Protein AF-A0A2D4JI70-F1 (afdb_monomer)

Radius of gyration: 26.12 Å; Cα contacts (8 Å, |Δi|>4): 180; chains: 1; bounding box: 71×41×79 Å

Secondary structure (DSSP, 8-state):
-HHHHHHHHHHHHHHHHHHHHHHHHHHHHHHHHHHHHHHHHHHHHHH--SSS-------SHHHHHHHHHTTSS--EEPPPEESSTTS-EEEEEEETT--GGGTTTS-EEEEEEEPPTTGGGS-SS----EEEEE--TTSS--EEEEE---TT---

Organism: NCBI:txid129467

Structure (mmCIF, N/CA/C/O backbone):
data_AF-A0A2D4JI70-F1
#
_entry.id   AF-A0A2D4JI70-F1
#
loop_
_atom_site.group_PDB
_atom_site.id
_atom_site.type_symbol
_atom_site.label_atom_id
_atom_site.label_alt_id
_atom_site.label_comp_id
_atom_site.label_asym_id
_atom_site.label_entity_id
_atom_site.label_seq_id
_atom_site.pdbx_PDB_ins_code
_atom_site.Cartn_x
_atom_site.Cartn_y
_atom_site.Cartn_z
_atom_site.occupancy
_atom_site.B_iso_or_equiv
_atom_site.auth_seq_id
_atom_site.auth_comp_id
_atom_site.auth_asym_id
_atom_site.auth_atom_id
_atom_site.pdbx_PDB_model_num
ATOM 1 N N . GLU A 1 1 ? -44.510 -5.063 54.257 1.00 67.50 1 GLU A N 1
ATOM 2 C CA . GLU A 1 1 ? -44.611 -4.076 53.154 1.00 67.50 1 GLU A CA 1
ATOM 3 C C . GLU A 1 1 ? -43.304 -3.347 52.831 1.00 67.50 1 GLU A C 1
ATOM 5 O O . GLU A 1 1 ? -42.910 -3.360 51.671 1.00 67.50 1 GLU A O 1
ATOM 10 N N . ALA A 1 2 ? -42.596 -2.756 53.803 1.00 79.00 2 ALA A N 1
ATOM 11 C CA . ALA A 1 2 ? -41.359 -1.999 53.537 1.00 79.00 2 ALA A CA 1
ATOM 12 C C . ALA A 1 2 ? -40.247 -2.816 52.841 1.00 79.00 2 ALA A C 1
ATOM 14 O O . ALA A 1 2 ? -39.655 -2.345 51.873 1.00 79.00 2 ALA A O 1
ATOM 15 N N . ALA A 1 3 ? -40.017 -4.062 53.273 1.00 82.12 3 ALA A N 1
ATOM 16 C CA . ALA A 1 3 ? -39.008 -4.947 52.681 1.00 82.12 3 ALA A CA 1
ATOM 17 C C . ALA A 1 3 ? -39.312 -5.304 51.215 1.00 82.12 3 ALA A C 1
ATOM 19 O O . ALA A 1 3 ? -38.424 -5.285 50.370 1.00 82.12 3 ALA A O 1
ATOM 20 N N . SER A 1 4 ? -40.582 -5.561 50.889 1.00 85.88 4 SER A N 1
ATOM 21 C CA . SER A 1 4 ? -41.023 -5.861 49.520 1.00 85.88 4 SER A CA 1
ATOM 22 C C . SER A 1 4 ? -40.864 -4.654 48.593 1.00 85.88 4 SER A C 1
ATOM 24 O O . SER A 1 4 ? -40.488 -4.803 47.433 1.00 85.88 4 SER A O 1
ATOM 26 N N . ARG A 1 5 ? -41.107 -3.443 49.115 1.00 87.31 5 ARG A N 1
ATOM 27 C CA . ARG A 1 5 ? -40.907 -2.190 48.375 1.00 87.31 5 ARG A CA 1
ATOM 28 C C . ARG A 1 5 ? -39.425 -1.925 48.102 1.00 87.31 5 ARG A C 1
ATOM 30 O O . ARG A 1 5 ? -39.082 -1.545 46.988 1.00 87.31 5 ARG A O 1
ATOM 37 N N . GLN A 1 6 ? -38.565 -2.171 49.092 1.00 90.69 6 GLN A N 1
ATOM 38 C CA . GLN A 1 6 ? -37.114 -2.048 48.956 1.00 90.69 6 GLN A CA 1
ATOM 39 C C . GLN A 1 6 ? -36.556 -3.047 47.933 1.00 90.69 6 GLN A C 1
ATOM 41 O O . GLN A 1 6 ? -35.860 -2.642 47.009 1.00 90.69 6 GLN A O 1
ATOM 46 N N . HIS A 1 7 ? -36.959 -4.318 48.018 1.00 91.75 7 HIS A N 1
ATOM 47 C CA . HIS A 1 7 ? -36.569 -5.348 47.051 1.00 91.75 7 HIS A CA 1
ATOM 48 C C . HIS A 1 7 ? -36.945 -4.971 45.610 1.00 91.75 7 HIS A C 1
ATOM 50 O O . HIS A 1 7 ? -36.169 -5.192 44.684 1.00 91.75 7 HIS A O 1
ATOM 56 N N . ARG A 1 8 ? -38.123 -4.368 45.398 1.00 92.38 8 ARG A N 1
ATOM 57 C CA . ARG A 1 8 ? -38.541 -3.910 44.065 1.00 92.38 8 ARG A CA 1
ATOM 58 C C . ARG A 1 8 ? -37.649 -2.786 43.530 1.00 92.38 8 ARG A C 1
ATOM 60 O O . ARG A 1 8 ? -37.257 -2.829 42.371 1.00 92.38 8 ARG A O 1
ATOM 67 N N . LEU A 1 9 ? -37.304 -1.812 44.372 1.00 94.12 9 LEU A N 1
ATOM 68 C CA . LEU A 1 9 ? -36.411 -0.709 43.996 1.00 94.12 9 LEU A CA 1
ATOM 69 C C . LEU A 1 9 ? -34.997 -1.200 43.670 1.00 94.12 9 LEU A C 1
ATOM 71 O O . LEU A 1 9 ? -34.356 -0.681 42.758 1.00 94.12 9 LEU A O 1
ATOM 75 N N . ASP A 1 10 ? -34.506 -2.193 44.407 1.00 94.12 10 ASP A N 1
ATOM 76 C CA . ASP A 1 10 ? -33.187 -2.770 44.157 1.00 94.12 10 ASP A CA 1
ATOM 77 C C . ASP A 1 10 ? -33.175 -3.589 42.860 1.00 94.12 10 ASP A C 1
ATOM 79 O O . ASP A 1 10 ? -32.235 -3.467 42.076 1.00 94.12 10 ASP A O 1
ATOM 83 N N . GLN A 1 11 ? -34.256 -4.315 42.561 1.00 94.56 11 GLN A N 1
ATOM 84 C CA . GLN A 1 11 ? -34.438 -5.004 41.282 1.00 94.56 11 GLN A CA 1
ATOM 85 C C . GLN A 1 11 ? -34.460 -4.022 40.094 1.00 94.56 11 GLN A C 1
ATOM 87 O O . GLN A 1 11 ? -33.722 -4.211 39.127 1.00 94.56 11 GLN A O 1
ATOM 92 N N . GLU A 1 12 ? -35.230 -2.932 40.192 1.00 95.50 12 GLU A N 1
ATOM 93 C CA . GLU A 1 12 ? -35.281 -1.872 39.170 1.00 95.50 12 GLU A CA 1
ATOM 94 C C . GLU A 1 12 ? -33.891 -1.243 38.941 1.00 95.50 12 GLU A C 1
ATOM 96 O O . GLU A 1 12 ? -33.477 -1.005 37.801 1.00 95.50 12 GLU A O 1
ATOM 101 N N . LYS A 1 13 ? -33.120 -1.014 40.015 1.00 95.94 13 LYS A N 1
ATOM 102 C CA . LYS A 1 13 ? -31.735 -0.524 39.915 1.00 95.94 13 LYS A CA 1
ATOM 103 C C . LYS A 1 13 ? -30.813 -1.534 39.245 1.00 95.94 13 LYS A C 1
ATOM 105 O O . LYS A 1 13 ? -30.014 -1.127 38.406 1.00 95.94 13 LYS A O 1
ATOM 110 N N . ILE A 1 14 ? -30.897 -2.817 39.599 1.00 96.62 14 ILE A N 1
ATOM 111 C CA . ILE A 1 14 ? -30.084 -3.879 38.987 1.00 96.62 14 ILE A CA 1
ATOM 112 C C . ILE A 1 14 ? -30.356 -3.947 37.483 1.00 96.62 14 ILE A C 1
ATOM 114 O O . ILE A 1 14 ? -29.417 -4.014 36.690 1.00 96.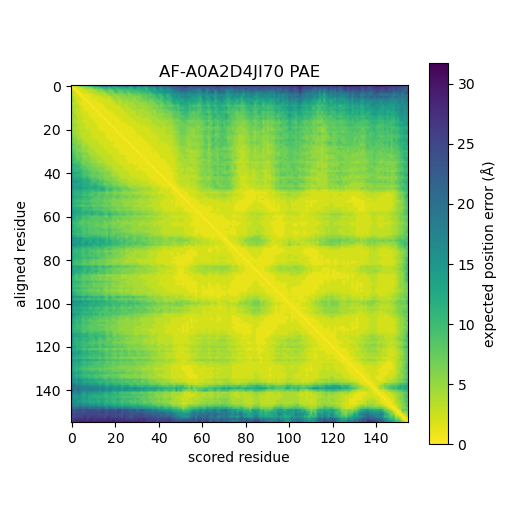62 14 ILE A O 1
ATOM 118 N N . GLU A 1 15 ? -31.619 -3.859 37.072 1.00 96.38 15 GLU A N 1
ATOM 119 C CA . GLU A 1 15 ? -32.005 -3.854 35.660 1.00 96.38 15 GLU A CA 1
ATOM 120 C C . GLU A 1 15 ? -31.471 -2.622 34.920 1.00 96.38 15 GLU A C 1
ATOM 122 O O . GLU A 1 15 ? -30.890 -2.755 33.836 1.00 96.38 15 GLU A O 1
ATOM 127 N N . 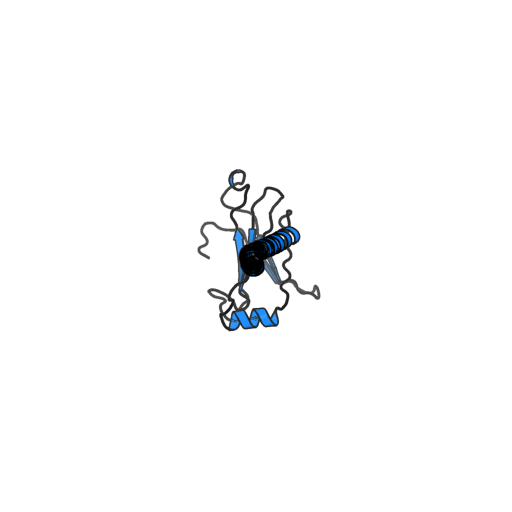ALA A 1 16 ? -31.586 -1.436 35.526 1.00 96.94 16 ALA A N 1
ATOM 128 C CA . ALA A 1 16 ? -31.050 -0.195 34.971 1.00 96.94 16 ALA A CA 1
ATOM 129 C C . ALA A 1 16 ? -29.515 -0.220 34.856 1.00 96.94 16 ALA A C 1
ATOM 131 O O . ALA A 1 16 ? -28.961 0.172 33.823 1.00 96.94 16 ALA A O 1
ATOM 132 N N . LEU A 1 17 ? -28.816 -0.720 35.880 1.00 97.69 17 LEU A N 1
ATOM 133 C CA . LEU A 1 17 ? -27.366 -0.918 35.838 1.00 97.69 17 LEU A CA 1
ATOM 134 C C . LEU A 1 17 ? -26.991 -1.936 34.761 1.00 97.69 17 LEU A C 1
ATOM 136 O O . LEU A 1 17 ? -26.093 -1.664 33.970 1.00 97.69 17 LEU A O 1
ATOM 140 N N . GLY A 1 18 ? -27.704 -3.060 34.668 1.00 97.88 18 GLY A N 1
ATOM 141 C CA . GLY A 1 18 ? -27.476 -4.073 33.638 1.00 97.88 18 GLY A CA 1
ATOM 142 C C . GLY A 1 18 ? -27.662 -3.522 32.223 1.00 97.88 18 GLY A C 1
ATOM 143 O O . GLY A 1 18 ? -26.877 -3.829 31.326 1.00 97.88 18 GLY A O 1
ATOM 144 N N . ALA A 1 19 ? -28.657 -2.656 32.010 1.00 97.38 19 ALA A N 1
ATOM 145 C CA . ALA A 1 19 ? -28.830 -1.952 30.741 1.00 97.38 19 ALA A CA 1
ATOM 146 C C . ALA A 1 19 ? -27.654 -1.008 30.444 1.00 97.38 19 ALA A C 1
ATOM 148 O O . ALA A 1 19 ? -27.160 -0.981 29.314 1.00 97.38 19 ALA A O 1
ATOM 149 N N . LYS A 1 20 ? -27.164 -0.287 31.458 1.00 97.81 20 LYS A N 1
ATOM 150 C CA . LYS A 1 20 ? -26.028 0.630 31.319 1.00 97.81 20 LYS A CA 1
ATOM 151 C C . LYS A 1 20 ? -24.708 -0.099 31.056 1.00 97.81 20 LYS A C 1
ATOM 153 O O . LYS A 1 20 ? -23.940 0.361 30.218 1.00 97.81 20 LYS A O 1
ATOM 158 N N . VAL A 1 21 ? -24.475 -1.250 31.692 1.00 98.50 21 VAL A N 1
ATOM 159 C CA . VAL A 1 21 ? -23.320 -2.125 31.416 1.00 98.50 21 VAL A CA 1
ATOM 160 C C . VAL A 1 21 ? -23.336 -2.574 29.956 1.00 98.50 21 VAL A C 1
ATOM 162 O O . VAL A 1 21 ? -22.375 -2.312 29.239 1.00 98.50 21 VAL A O 1
ATOM 165 N N . ARG A 1 22 ? -24.465 -3.107 29.465 1.00 98.19 22 ARG A N 1
ATOM 166 C CA . ARG A 1 22 ? -24.600 -3.512 28.052 1.00 98.19 22 ARG A CA 1
ATOM 167 C C . ARG A 1 22 ? -24.371 -2.358 27.075 1.00 98.19 22 ARG A C 1
ATOM 169 O O . ARG A 1 22 ? -23.822 -2.553 25.993 1.00 98.19 22 ARG A O 1
ATOM 176 N N . GLN A 1 23 ? -24.808 -1.147 27.423 1.00 98.06 23 GLN A N 1
ATOM 177 C CA . GLN A 1 23 ? -24.557 0.040 26.605 1.00 98.06 23 GLN A CA 1
ATOM 178 C C . GLN A 1 23 ? -23.066 0.404 26.572 1.00 98.06 23 GLN A C 1
ATOM 180 O O . GLN A 1 23 ? -22.546 0.731 25.504 1.00 98.06 23 GLN A O 1
ATOM 185 N N . LEU A 1 24 ? -22.381 0.346 27.717 1.00 98.25 24 LEU A N 1
ATOM 186 C CA . LEU A 1 24 ? -20.947 0.615 27.802 1.00 98.25 24 LEU A CA 1
ATOM 187 C C . LEU A 1 24 ? -20.134 -0.430 27.034 1.00 98.25 24 LEU A C 1
ATOM 189 O O . LEU A 1 24 ? -19.265 -0.041 26.263 1.00 98.25 24 LEU A O 1
ATOM 193 N N . GLU A 1 25 ? -20.464 -1.716 27.152 1.00 98.25 25 GLU A N 1
ATOM 194 C CA . GLU A 1 25 ? -19.821 -2.800 26.392 1.00 98.25 25 GLU A CA 1
ATOM 195 C C . GLU A 1 25 ? -19.922 -2.571 24.878 1.00 98.25 25 GLU A C 1
ATOM 197 O O . GLU A 1 25 ? -18.920 -2.636 24.168 1.00 98.25 25 GLU A O 1
ATOM 202 N N . ARG A 1 26 ? -21.112 -2.202 24.378 1.00 98.00 26 ARG A N 1
ATOM 203 C CA . ARG A 1 26 ? -21.294 -1.836 22.961 1.00 98.00 26 ARG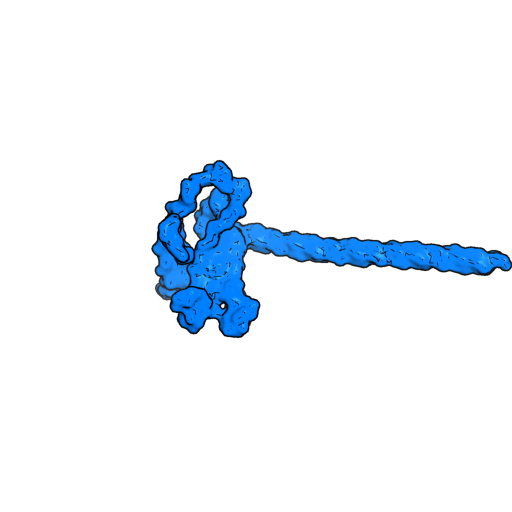 A CA 1
ATOM 204 C C . ARG A 1 26 ? -20.456 -0.622 22.569 1.00 98.00 26 ARG A C 1
ATOM 206 O O . ARG A 1 26 ? -19.864 -0.609 21.494 1.00 98.00 26 ARG A O 1
ATOM 213 N N . SER A 1 27 ? -20.409 0.404 23.420 1.00 98.19 27 SER A N 1
ATOM 214 C CA . SER A 1 27 ? -19.599 1.595 23.151 1.00 98.19 27 SER A CA 1
ATOM 215 C C . SER A 1 27 ? -18.103 1.297 23.149 1.00 98.19 27 SER A C 1
ATOM 217 O O . SER A 1 27 ? -17.385 1.971 22.416 1.00 98.19 27 SER A O 1
ATOM 219 N N . ILE A 1 28 ? -17.633 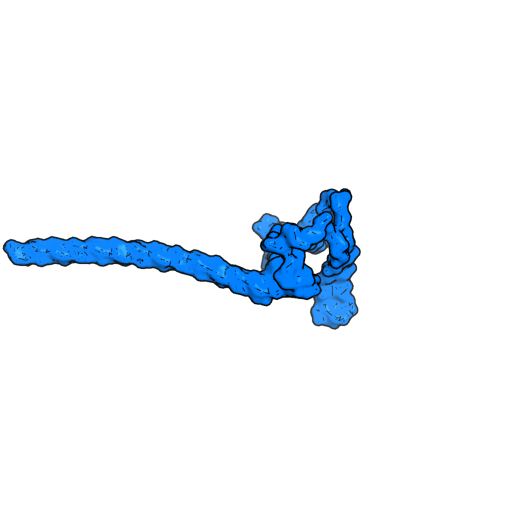0.365 23.980 1.00 98.44 28 ILE A N 1
ATOM 220 C CA . ILE A 1 28 ? -16.233 -0.065 24.005 1.00 98.44 28 ILE A CA 1
ATOM 221 C C . ILE A 1 28 ? -15.914 -0.770 22.689 1.00 98.44 28 ILE A C 1
ATOM 223 O O . ILE A 1 28 ? -15.030 -0.314 21.977 1.00 98.44 28 ILE A O 1
ATOM 227 N N . ALA A 1 29 ? -16.728 -1.750 22.287 1.00 97.81 29 ALA A N 1
ATOM 228 C CA . ALA A 1 29 ? -16.523 -2.478 21.035 1.00 97.81 29 ALA A CA 1
ATOM 229 C C . ALA A 1 29 ? -16.471 -1.556 19.798 1.00 97.81 29 ALA A C 1
ATOM 231 O O . ALA A 1 29 ? -15.639 -1.741 18.913 1.00 97.81 29 ALA A O 1
ATOM 232 N N . LEU A 1 30 ? -17.328 -0.528 19.741 1.00 97.88 30 LEU A N 1
ATOM 233 C CA . LEU A 1 30 ? -17.295 0.466 18.660 1.00 97.88 30 LEU A CA 1
ATOM 234 C C . LEU A 1 30 ? -16.029 1.334 18.686 1.00 97.88 30 LEU A C 1
ATOM 236 O O . LEU A 1 30 ? -15.508 1.688 17.631 1.00 97.88 30 LEU A O 1
ATOM 240 N N . LYS A 1 31 ? -15.536 1.694 19.876 1.00 98.00 31 LYS A N 1
ATOM 241 C CA . LYS A 1 31 ? -14.296 2.468 20.015 1.00 98.00 31 LYS A CA 1
ATOM 242 C C . LYS A 1 31 ? -13.067 1.636 19.675 1.00 98.00 31 LYS A C 1
ATOM 244 O O . LYS A 1 31 ? -12.170 2.175 19.044 1.00 98.00 31 LYS A O 1
ATOM 249 N N . ASP A 1 32 ? -13.047 0.357 20.032 1.00 98.00 32 ASP A N 1
ATOM 250 C CA . ASP A 1 32 ? -11.953 -0.552 19.681 1.00 98.00 32 ASP A CA 1
ATOM 251 C C . ASP A 1 32 ? -11.827 -0.695 18.158 1.00 98.00 32 ASP A C 1
ATOM 253 O O . ASP A 1 32 ? -10.723 -0.647 17.620 1.00 98.00 32 ASP A O 1
ATOM 257 N N . LEU A 1 33 ? -12.958 -0.768 17.443 1.00 97.31 33 LEU A N 1
ATOM 258 C CA . LEU A 1 33 ? -12.962 -0.751 15.978 1.00 97.31 33 LEU A CA 1
ATOM 259 C C . LEU A 1 33 ? -12.399 0.566 15.419 1.00 97.31 33 LEU A C 1
ATOM 261 O O . LEU A 1 33 ? -11.524 0.543 14.557 1.00 97.31 33 LEU A O 1
ATOM 265 N N . ALA A 1 34 ? -12.857 1.708 15.938 1.00 97.12 34 ALA A N 1
ATOM 266 C CA . ALA A 1 34 ? -12.371 3.018 15.502 1.00 97.12 34 ALA A CA 1
ATOM 267 C C . ALA A 1 34 ? -10.873 3.225 15.803 1.00 97.12 34 ALA A C 1
ATOM 269 O O . ALA A 1 34 ? -10.168 3.874 15.031 1.00 97.12 34 ALA A O 1
ATOM 270 N N . LEU A 1 35 ? -10.374 2.673 16.914 1.00 98.00 35 LEU A N 1
ATOM 271 C CA . LEU A 1 35 ? -8.952 2.691 17.253 1.00 98.00 35 LEU A CA 1
ATOM 272 C C . LEU A 1 35 ? -8.137 1.859 16.262 1.00 98.00 35 LEU A C 1
ATOM 274 O O . LEU A 1 35 ? -7.133 2.358 15.765 1.00 98.00 35 LEU A O 1
ATOM 278 N N . ALA A 1 36 ? -8.596 0.658 15.903 1.00 96.69 36 ALA A N 1
ATOM 279 C CA . ALA A 1 36 ? -7.923 -0.170 14.902 1.00 96.69 36 ALA A CA 1
ATOM 280 C C . ALA A 1 36 ? -7.859 0.517 13.520 1.00 96.69 36 ALA A C 1
ATOM 282 O O . ALA A 1 36 ? -6.828 0.478 12.845 1.00 96.69 36 ALA A O 1
ATOM 283 N N . GLU A 1 37 ? -8.933 1.198 13.105 1.00 95.50 37 GLU A N 1
ATOM 284 C CA . GLU A 1 37 ? -8.954 1.995 11.868 1.00 95.50 37 GLU A CA 1
ATOM 285 C C . GLU A 1 37 ? -7.985 3.190 11.926 1.00 95.50 37 GLU A C 1
ATOM 287 O O . GLU A 1 37 ? -7.286 3.491 10.950 1.00 95.50 37 GLU A O 1
ATOM 292 N N . MET A 1 38 ? -7.910 3.866 13.076 1.00 95.75 38 MET A N 1
ATOM 293 C CA . MET A 1 38 ? -6.983 4.978 13.291 1.00 95.75 38 MET A CA 1
ATOM 294 C C . MET A 1 38 ? -5.525 4.507 13.282 1.00 95.75 38 MET A C 1
ATOM 296 O O . MET A 1 38 ? -4.688 5.136 12.640 1.00 95.75 38 MET A O 1
ATOM 300 N N . GLU A 1 39 ? -5.217 3.391 13.943 1.00 95.31 39 GLU A N 1
ATOM 301 C CA . GLU A 1 39 ? -3.882 2.781 13.940 1.00 95.31 39 GLU A CA 1
ATOM 302 C C . GLU A 1 39 ? -3.436 2.425 12.520 1.00 95.31 39 GLU A C 1
ATOM 304 O O . GLU A 1 39 ? -2.310 2.740 12.130 1.00 95.31 39 GLU A O 1
ATOM 309 N N . HIS A 1 40 ? -4.332 1.852 11.712 1.00 90.44 40 HIS A N 1
ATOM 310 C CA . HIS A 1 40 ? -4.059 1.590 10.300 1.00 90.44 40 HIS A CA 1
ATOM 311 C C . HIS A 1 40 ? -3.770 2.885 9.526 1.00 90.44 40 HIS A C 1
ATOM 313 O O . HIS A 1 40 ? -2.800 2.965 8.775 1.00 90.44 40 HIS A O 1
ATOM 319 N N . THR A 1 41 ? -4.580 3.924 9.740 1.00 92.31 41 THR A N 1
ATOM 320 C CA . THR A 1 41 ? -4.393 5.232 9.090 1.00 92.31 41 THR A CA 1
ATOM 321 C C . THR A 1 41 ? -3.050 5.863 9.467 1.00 92.31 41 THR A C 1
ATOM 323 O O . THR A 1 41 ? -2.359 6.408 8.607 1.00 92.31 41 THR A O 1
ATOM 326 N N . ILE A 1 42 ? -2.646 5.768 10.737 1.00 93.56 42 ILE A N 1
ATOM 327 C CA . ILE A 1 42 ? -1.346 6.257 11.211 1.00 93.56 42 ILE A CA 1
ATOM 328 C C . ILE A 1 42 ? -0.213 5.520 10.493 1.00 93.56 42 ILE A C 1
ATOM 330 O O . ILE A 1 42 ? 0.677 6.172 9.954 1.00 93.56 42 ILE A O 1
ATOM 334 N N . GLN A 1 43 ? -0.282 4.190 10.397 1.00 90.81 43 GLN A N 1
ATOM 335 C CA . GLN A 1 43 ? 0.727 3.395 9.690 1.00 90.81 43 GLN A CA 1
ATOM 336 C C . GLN A 1 43 ? 0.836 3.766 8.202 1.00 90.81 43 GLN A C 1
ATOM 338 O O . GLN A 1 43 ? 1.941 3.829 7.659 1.00 90.81 43 GLN A O 1
ATOM 343 N N . GLU A 1 44 ? -0.288 4.039 7.530 1.00 89.62 44 GLU A N 1
ATOM 344 C CA . GLU A 1 44 ? -0.279 4.512 6.141 1.00 89.62 44 GLU A CA 1
ATOM 345 C C . GLU A 1 44 ? 0.391 5.885 6.001 1.00 89.62 44 GLU A C 1
ATOM 347 O O . GLU A 1 44 ? 1.155 6.098 5.058 1.00 89.62 44 GLU A O 1
ATOM 352 N N . ILE A 1 45 ? 0.127 6.807 6.932 1.00 89.81 45 ILE A N 1
ATOM 353 C CA . ILE A 1 45 ? 0.720 8.152 6.934 1.00 89.81 45 ILE A CA 1
ATOM 354 C C . ILE A 1 45 ? 2.224 8.085 7.210 1.00 89.81 45 ILE A C 1
ATOM 356 O O . ILE A 1 45 ? 2.989 8.757 6.521 1.00 89.81 45 ILE A O 1
ATOM 360 N N . GLU A 1 46 ? 2.650 7.279 8.184 1.00 92.31 46 GLU A N 1
ATOM 361 C CA . GLU A 1 46 ? 4.064 7.111 8.545 1.00 92.31 46 GLU A CA 1
ATOM 362 C C . GLU A 1 46 ? 4.891 6.509 7.406 1.00 92.31 46 GLU A C 1
ATOM 364 O O . GLU A 1 46 ? 6.061 6.850 7.238 1.00 92.31 46 GLU A O 1
ATOM 369 N N . ALA A 1 47 ? 4.288 5.628 6.607 1.00 92.62 47 ALA A N 1
ATOM 370 C CA . ALA A 1 47 ? 4.957 5.012 5.470 1.00 92.62 47 ALA A CA 1
ATOM 371 C C . ALA A 1 47 ? 4.947 5.881 4.199 1.00 92.62 47 ALA A C 1
ATOM 373 O O . ALA A 1 47 ? 5.717 5.608 3.277 1.00 92.62 47 ALA A O 1
ATOM 374 N N . ALA A 1 48 ? 4.084 6.897 4.108 1.00 93.50 48 ALA A N 1
ATOM 375 C CA . ALA A 1 48 ? 3.921 7.682 2.890 1.00 93.50 48 ALA A CA 1
ATOM 376 C C . ALA A 1 48 ? 5.127 8.594 2.610 1.00 93.50 48 ALA A C 1
ATOM 378 O O . ALA A 1 48 ? 5.574 9.355 3.467 1.00 93.50 48 ALA A O 1
ATOM 379 N N . SER A 1 49 ? 5.595 8.593 1.360 1.00 96.75 49 SER A N 1
ATOM 380 C CA . SER A 1 49 ? 6.561 9.573 0.851 1.00 96.75 49 SER A CA 1
ATOM 381 C C . SER A 1 49 ? 5.910 10.555 -0.125 1.00 96.75 49 SER A C 1
ATOM 383 O O . SER A 1 49 ? 4.856 10.280 -0.702 1.00 96.75 49 SER A O 1
ATOM 385 N N . TYR A 1 50 ? 6.533 11.725 -0.295 1.00 97.56 50 TYR A N 1
ATOM 386 C CA . TYR A 1 50 ? 6.007 12.845 -1.089 1.00 97.56 50 TYR A CA 1
ATOM 387 C C . TYR A 1 50 ? 7.074 13.457 -2.005 1.00 97.56 50 TYR A C 1
ATOM 389 O O . TYR A 1 50 ? 7.079 14.662 -2.246 1.00 97.56 50 TYR A O 1
ATOM 397 N N . ASP A 1 51 ? 8.001 12.646 -2.489 1.00 97.50 51 ASP A N 1
ATOM 398 C CA . ASP A 1 51 ? 9.083 13.030 -3.404 1.00 97.50 51 ASP A CA 1
ATOM 399 C C . ASP A 1 51 ? 9.190 12.072 -4.605 1.00 97.50 51 ASP A C 1
ATOM 401 O O . ASP A 1 51 ? 10.102 12.179 -5.424 1.00 97.50 51 ASP A O 1
ATOM 405 N N . GLY A 1 52 ? 8.243 11.135 -4.728 1.00 96.38 52 GLY A N 1
ATOM 406 C CA . GLY A 1 52 ? 8.248 10.090 -5.746 1.00 96.38 52 GLY A CA 1
ATOM 407 C C . GLY A 1 52 ? 9.213 8.933 -5.475 1.00 96.38 52 GLY A C 1
ATOM 408 O O . GLY A 1 52 ? 9.276 8.027 -6.306 1.00 96.38 52 GLY A O 1
ATOM 409 N N . ILE A 1 53 ? 9.930 8.921 -4.345 1.00 97.19 53 ILE A N 1
ATOM 410 C CA . ILE A 1 53 ? 10.833 7.833 -3.951 1.00 97.19 53 ILE A CA 1
ATOM 411 C C . ILE A 1 53 ? 10.187 7.052 -2.812 1.00 97.19 53 ILE A C 1
ATOM 413 O O . ILE A 1 53 ? 9.814 7.615 -1.790 1.00 97.19 53 ILE A O 1
ATOM 417 N N . PHE A 1 54 ? 10.055 5.737 -2.963 1.00 97.69 54 PHE A N 1
ATOM 418 C CA . PHE A 1 54 ? 9.425 4.892 -1.952 1.00 97.69 54 PHE A CA 1
ATOM 419 C C . PHE A 1 54 ? 10.231 3.616 -1.721 1.00 97.69 54 PHE A C 1
ATOM 421 O O . PHE A 1 54 ? 10.580 2.911 -2.668 1.00 97.69 54 PHE A O 1
ATOM 428 N N . ILE A 1 55 ? 10.522 3.318 -0.452 1.00 96.94 55 ILE A N 1
ATOM 429 C CA . ILE A 1 55 ? 11.248 2.116 -0.033 1.00 96.94 55 ILE A CA 1
ATOM 430 C C . ILE A 1 55 ? 10.284 1.216 0.728 1.00 96.94 55 ILE A C 1
ATOM 432 O O . ILE A 1 55 ? 9.829 1.547 1.821 1.00 96.94 55 ILE A O 1
ATOM 436 N N . TRP A 1 56 ? 10.011 0.040 0.168 1.00 97.12 56 TRP A N 1
ATOM 437 C CA . TRP A 1 56 ? 9.097 -0.918 0.771 1.00 97.12 56 TRP A CA 1
ATOM 438 C C . TRP A 1 56 ? 9.835 -2.083 1.426 1.00 97.12 56 TRP A C 1
ATOM 440 O O . TRP A 1 56 ? 10.391 -2.953 0.754 1.00 97.12 56 TRP A O 1
ATOM 450 N N . LYS A 1 57 ? 9.792 -2.144 2.760 1.00 96.38 57 LYS A N 1
ATOM 451 C CA . LYS A 1 57 ? 10.300 -3.289 3.522 1.00 96.38 57 LYS A CA 1
ATOM 452 C C . LYS A 1 57 ? 9.212 -4.350 3.698 1.00 96.38 57 LYS A C 1
ATOM 454 O O . LYS A 1 57 ? 8.213 -4.123 4.377 1.00 96.38 57 LYS A O 1
ATOM 459 N N . ILE A 1 58 ? 9.445 -5.550 3.167 1.00 96.62 58 ILE A N 1
ATOM 460 C CA . ILE A 1 58 ? 8.572 -6.713 3.381 1.00 96.62 58 ILE A CA 1
ATOM 461 C C . ILE A 1 58 ? 9.164 -7.601 4.481 1.00 96.62 58 ILE A C 1
ATOM 463 O O . ILE A 1 58 ? 10.020 -8.447 4.230 1.00 96.62 58 ILE A O 1
ATOM 467 N N . SER A 1 59 ? 8.683 -7.424 5.712 1.00 96.31 59 SER A N 1
ATOM 468 C CA . SER A 1 59 ? 8.989 -8.319 6.841 1.00 96.31 59 SER A CA 1
ATOM 469 C C . SER A 1 59 ? 8.238 -9.654 6.729 1.00 96.31 59 SER A C 1
ATOM 471 O O . SER A 1 59 ? 7.234 -9.736 6.015 1.00 96.31 59 SER A O 1
ATOM 473 N N . ASP A 1 60 ? 8.699 -10.682 7.448 1.00 97.19 60 ASP A N 1
ATOM 474 C CA . ASP A 1 60 ? 8.149 -12.052 7.455 1.00 97.19 60 ASP A CA 1
ATOM 475 C C . ASP A 1 60 ? 8.085 -12.713 6.073 1.00 97.19 60 ASP A C 1
ATOM 477 O O . ASP A 1 60 ? 7.131 -13.425 5.740 1.00 97.19 60 ASP A O 1
ATOM 481 N N . PHE A 1 61 ? 9.105 -12.470 5.247 1.00 97.56 61 PHE A N 1
ATOM 482 C CA . PHE A 1 61 ? 9.121 -12.896 3.850 1.00 97.56 61 PHE A CA 1
ATOM 483 C C . PHE A 1 61 ? 8.839 -14.395 3.674 1.00 97.56 61 PHE A C 1
ATOM 485 O O . PHE A 1 61 ? 8.016 -14.765 2.841 1.00 97.56 61 PHE A O 1
ATOM 492 N N . ALA A 1 62 ? 9.465 -15.259 4.481 1.00 97.88 62 ALA A N 1
ATOM 493 C CA . ALA A 1 62 ? 9.282 -16.708 4.385 1.00 97.88 62 ALA A CA 1
ATOM 494 C C . ALA A 1 62 ? 7.814 -17.126 4.582 1.00 97.88 62 ALA A C 1
ATOM 496 O O . ALA A 1 62 ? 7.272 -17.871 3.764 1.00 97.88 62 ALA A O 1
ATOM 497 N N . ARG A 1 63 ? 7.151 -16.591 5.616 1.00 98.19 63 ARG A N 1
ATOM 498 C CA . ARG A 1 63 ? 5.733 -16.855 5.900 1.00 98.19 63 ARG A CA 1
ATOM 499 C C . ARG A 1 63 ? 4.839 -16.342 4.771 1.00 98.19 63 ARG A C 1
ATOM 501 O O . ARG A 1 63 ? 4.036 -17.098 4.232 1.00 98.19 63 ARG A O 1
ATOM 508 N N . LYS A 1 64 ? 5.017 -15.081 4.365 1.00 98.19 64 LYS A N 1
ATOM 509 C CA . LYS A 1 64 ? 4.220 -14.463 3.291 1.00 98.19 64 LYS A CA 1
ATOM 510 C C . LYS A 1 64 ? 4.395 -15.188 1.957 1.00 98.19 64 LYS A C 1
ATOM 512 O O . LYS A 1 64 ? 3.429 -15.388 1.226 1.00 98.19 64 LYS A O 1
ATOM 517 N N . ARG A 1 65 ? 5.611 -15.650 1.650 1.00 97.69 65 ARG A N 1
ATOM 518 C CA . ARG A 1 65 ? 5.874 -16.459 0.456 1.00 97.69 65 ARG A CA 1
ATOM 519 C C . ARG A 1 65 ? 5.153 -17.804 0.521 1.00 97.69 65 ARG A C 1
ATOM 521 O O . ARG A 1 65 ? 4.563 -18.206 -0.474 1.00 97.69 65 ARG A O 1
ATOM 528 N N . GLN A 1 66 ? 5.154 -18.485 1.668 1.00 98.00 66 GLN A N 1
ATOM 529 C CA . GLN A 1 66 ? 4.400 -19.735 1.834 1.00 98.00 66 GLN A CA 1
ATOM 530 C C . GLN A 1 66 ? 2.890 -19.525 1.661 1.00 98.00 66 GLN A C 1
ATOM 532 O O . GLN A 1 66 ? 2.225 -20.349 1.037 1.00 98.00 66 GLN A O 1
ATOM 537 N N . GLU A 1 67 ? 2.344 -18.420 2.167 1.00 97.88 67 GLU A N 1
ATOM 538 C CA . GLU A 1 67 ? 0.935 -18.057 1.967 1.00 97.88 67 GLU A CA 1
ATOM 539 C C . GLU A 1 67 ? 0.599 -17.793 0.495 1.00 97.88 67 GLU A C 1
ATOM 541 O O . GLU A 1 67 ? -0.455 -18.237 0.032 1.00 97.88 67 GLU A O 1
ATOM 546 N N . ALA A 1 68 ? 1.499 -17.137 -0.242 1.00 97.56 68 ALA A N 1
ATOM 547 C CA . ALA A 1 68 ? 1.353 -16.910 -1.678 1.00 97.56 68 ALA A CA 1
ATOM 548 C C . ALA A 1 68 ? 1.439 -18.217 -2.483 1.00 97.56 68 ALA A C 1
ATOM 550 O O . ALA A 1 68 ? 0.620 -18.448 -3.371 1.00 97.56 68 ALA A O 1
ATOM 551 N N . VAL A 1 69 ? 2.379 -19.108 -2.143 1.00 97.50 69 VAL A N 1
ATOM 552 C CA . VAL A 1 69 ? 2.502 -20.444 -2.759 1.00 97.50 69 VAL A CA 1
ATOM 553 C C . VAL A 1 69 ? 1.254 -21.286 -2.502 1.00 97.50 69 VAL A C 1
ATOM 555 O O . VAL A 1 69 ? 0.758 -21.946 -3.410 1.00 97.50 69 VAL A O 1
ATOM 558 N N . ALA A 1 70 ? 0.706 -21.221 -1.288 1.00 97.25 70 ALA A N 1
ATOM 559 C CA . ALA A 1 70 ? -0.529 -21.911 -0.929 1.00 97.25 70 ALA A CA 1
ATOM 560 C C . ALA A 1 70 ? -1.799 -21.255 -1.509 1.00 97.25 70 ALA A C 1
ATOM 562 O O . ALA A 1 70 ? -2.897 -21.749 -1.262 1.00 97.25 70 ALA A O 1
ATOM 563 N N . GLY A 1 71 ? -1.678 -20.126 -2.219 1.00 94.12 71 GLY A N 1
ATOM 564 C CA . GLY A 1 71 ? -2.803 -19.391 -2.803 1.00 94.12 71 GLY A CA 1
ATOM 565 C C . GLY A 1 71 ? -3.713 -18.680 -1.794 1.00 94.12 71 GLY A C 1
ATOM 566 O O . GLY A 1 71 ? -4.753 -18.164 -2.191 1.00 94.12 71 GLY A O 1
ATOM 567 N N . ARG A 1 72 ? -3.345 -18.625 -0.505 1.00 95.44 72 ARG A N 1
ATOM 568 C CA . ARG A 1 72 ? -4.151 -17.980 0.552 1.00 95.44 72 ARG A CA 1
ATOM 569 C C . ARG A 1 72 ? -4.071 -16.458 0.503 1.00 95.44 72 ARG A C 1
ATOM 571 O O . ARG A 1 72 ? -5.059 -15.783 0.759 1.00 95.44 72 ARG A O 1
ATOM 578 N N . SER A 1 73 ? -2.887 -15.936 0.194 1.00 93.38 73 SER A N 1
ATOM 579 C CA . SER A 1 73 ? -2.630 -14.503 0.049 1.00 93.38 73 SER A CA 1
ATOM 580 C C . SER A 1 73 ? -1.715 -14.291 -1.160 1.00 93.38 73 SER A C 1
ATOM 582 O O . SER A 1 73 ? -0.492 -14.271 -1.016 1.00 93.38 73 SER A O 1
ATOM 584 N N . PRO A 1 74 ? -2.278 -14.254 -2.383 1.00 91.62 74 PRO A N 1
ATOM 585 C CA . PRO A 1 74 ? -1.480 -14.262 -3.607 1.00 91.62 74 PRO A CA 1
ATOM 586 C C . PRO A 1 74 ? -0.734 -12.944 -3.840 1.00 91.62 74 PRO A C 1
ATOM 588 O O . PRO A 1 74 ? 0.357 -12.966 -4.408 1.00 91.62 74 PRO A O 1
ATOM 591 N N . ALA A 1 75 ? -1.297 -11.817 -3.388 1.00 97.06 75 ALA A N 1
ATOM 592 C CA . ALA A 1 75 ? -0.736 -10.488 -3.586 1.00 97.06 75 ALA A CA 1
ATOM 593 C C . ALA A 1 75 ? -0.761 -9.648 -2.309 1.00 97.06 75 ALA A C 1
ATOM 595 O O . ALA A 1 75 ? -1.651 -9.795 -1.474 1.00 97.06 75 ALA A O 1
ATOM 596 N N . ILE A 1 76 ? 0.183 -8.715 -2.210 1.00 97.38 76 ILE A N 1
ATOM 597 C CA . ILE A 1 76 ? 0.284 -7.745 -1.117 1.00 97.38 76 ILE A CA 1
ATOM 598 C C . ILE A 1 76 ? 0.396 -6.350 -1.727 1.00 97.38 76 ILE A C 1
ATOM 600 O O . ILE A 1 76 ? 1.098 -6.169 -2.725 1.00 97.38 76 ILE A O 1
ATOM 604 N N . PHE A 1 77 ? -0.280 -5.376 -1.125 1.00 97.06 77 PHE A N 1
ATOM 605 C CA . PHE A 1 77 ? -0.146 -3.965 -1.475 1.00 97.06 77 PHE A CA 1
ATOM 606 C C . PHE A 1 77 ? 0.822 -3.266 -0.525 1.00 97.06 77 PHE A C 1
ATOM 608 O O . PHE A 1 77 ? 0.855 -3.561 0.673 1.00 97.06 77 PHE A O 1
ATOM 615 N N . SER A 1 78 ? 1.613 -2.341 -1.058 1.00 97.31 78 SER A N 1
ATOM 616 C CA . SER A 1 78 ? 2.369 -1.410 -0.231 1.00 97.31 78 SER A CA 1
ATOM 617 C C . SER A 1 78 ? 1.460 -0.302 0.308 1.00 97.31 78 SER A C 1
ATOM 619 O O . SER A 1 78 ? 0.418 -0.018 -0.292 1.00 97.31 78 SER A O 1
ATOM 621 N N . PRO A 1 79 ? 1.894 0.406 1.363 1.00 97.00 79 PRO A N 1
ATOM 622 C CA . PRO A 1 79 ? 1.381 1.735 1.662 1.00 97.00 79 PRO A CA 1
ATOM 623 C C . PRO A 1 79 ? 1.435 2.660 0.441 1.00 97.00 79 PRO A C 1
ATOM 625 O O . PRO A 1 79 ? 2.245 2.466 -0.477 1.00 97.00 79 PRO A O 1
ATOM 628 N N . ALA A 1 80 ? 0.555 3.658 0.436 1.00 97.12 80 ALA A N 1
ATOM 629 C CA . ALA A 1 80 ? 0.509 4.649 -0.624 1.00 97.12 80 ALA A CA 1
ATOM 630 C C . ALA A 1 80 ? 1.648 5.669 -0.490 1.00 97.12 80 ALA A C 1
ATOM 632 O O . ALA A 1 80 ? 2.025 6.062 0.610 1.00 97.12 80 ALA A O 1
ATOM 633 N N . PHE A 1 81 ? 2.140 6.149 -1.624 1.00 98.00 81 PHE A N 1
ATOM 634 C CA . PHE A 1 81 ? 3.128 7.216 -1.721 1.00 98.00 81 PHE A CA 1
ATOM 635 C C . PHE A 1 81 ? 2.770 8.167 -2.864 1.00 98.00 81 PHE A C 1
ATOM 637 O O . PHE A 1 81 ? 1.883 7.885 -3.676 1.00 98.00 81 PHE A O 1
ATOM 644 N N . TYR A 1 82 ? 3.432 9.319 -2.913 1.00 98.31 82 TYR A N 1
ATOM 645 C CA . TYR A 1 82 ? 3.048 10.423 -3.781 1.00 98.31 82 TYR A CA 1
ATOM 646 C C . TYR A 1 82 ? 4.237 10.986 -4.548 1.00 98.31 82 TYR A C 1
ATOM 648 O O . TYR A 1 82 ? 5.365 11.016 -4.059 1.00 98.31 82 TYR A O 1
ATOM 656 N N . THR A 1 83 ? 3.980 11.505 -5.750 1.00 97.69 83 THR A N 1
ATOM 657 C CA . THR A 1 83 ? 5.023 12.195 -6.529 1.00 97.69 83 THR A CA 1
ATOM 658 C C . THR A 1 83 ? 5.433 13.529 -5.903 1.00 97.69 83 THR A C 1
ATOM 660 O O . THR A 1 83 ? 6.545 13.990 -6.120 1.00 97.69 83 THR A O 1
ATOM 663 N N . ASN A 1 84 ? 4.508 14.186 -5.197 1.00 96.62 84 ASN A N 1
ATOM 664 C CA . ASN A 1 84 ? 4.719 15.371 -4.363 1.00 96.62 84 ASN A CA 1
ATOM 665 C C . ASN A 1 84 ? 3.519 15.560 -3.412 1.00 96.62 84 ASN A C 1
ATOM 667 O O . ASN A 1 84 ? 2.545 14.814 -3.511 1.00 96.62 84 ASN A O 1
ATOM 671 N N . LYS A 1 85 ? 3.547 16.575 -2.534 1.00 95.94 85 LYS A N 1
ATOM 672 C CA . LYS A 1 85 ? 2.472 16.865 -1.558 1.00 95.94 85 LYS A CA 1
ATOM 673 C C . LYS A 1 85 ? 1.053 16.906 -2.153 1.00 95.94 85 LYS A C 1
ATOM 675 O O . LYS A 1 85 ? 0.107 16.514 -1.477 1.00 95.94 85 LYS A O 1
ATOM 680 N N . TYR A 1 86 ? 0.903 17.366 -3.395 1.00 97.12 86 TYR A N 1
ATOM 681 C CA . TYR A 1 86 ? -0.383 17.452 -4.098 1.00 97.12 86 TYR A CA 1
ATOM 682 C C . TYR A 1 86 ? -0.379 16.655 -5.412 1.00 97.12 86 TYR A C 1
ATOM 684 O O . TYR A 1 86 ? -1.134 16.962 -6.329 1.00 97.12 86 TYR A O 1
ATOM 692 N N . GLY A 1 87 ? 0.510 15.665 -5.517 1.00 97.69 87 GLY A N 1
ATOM 693 C CA . GLY A 1 87 ? 0.766 14.899 -6.732 1.00 97.69 87 GLY A CA 1
ATOM 694 C C . GLY A 1 87 ? -0.086 13.639 -6.851 1.00 97.69 87 GLY A C 1
ATOM 695 O O . GLY A 1 87 ? -1.052 13.448 -6.112 1.00 97.69 87 GLY A O 1
ATOM 696 N N . TYR A 1 88 ? 0.298 12.761 -7.781 1.00 98.19 88 TYR A N 1
ATOM 697 C CA . TYR A 1 88 ? -0.390 11.484 -7.989 1.00 98.19 88 TYR A CA 1
ATOM 698 C C . TYR A 1 88 ? -0.232 10.598 -6.758 1.00 98.19 88 TYR A C 1
ATOM 700 O O . TYR A 1 88 ? 0.874 10.495 -6.224 1.00 98.19 88 TYR A O 1
ATOM 708 N N . LYS A 1 89 ? -1.316 9.932 -6.348 1.00 98.06 89 LYS A N 1
ATOM 709 C CA . LYS A 1 89 ? -1.285 8.865 -5.342 1.00 98.06 89 LYS A CA 1
ATOM 710 C C . LYS A 1 89 ? -0.951 7.544 -6.027 1.00 98.06 89 LYS A C 1
ATOM 712 O O . LYS A 1 89 ? -1.547 7.211 -7.049 1.00 98.06 89 LYS A O 1
ATOM 717 N N . MET A 1 90 ? -0.007 6.790 -5.485 1.00 97.94 90 MET A N 1
ATOM 718 C CA . MET A 1 90 ? 0.476 5.541 -6.075 1.00 97.94 90 MET A CA 1
ATOM 719 C C . MET A 1 90 ? 0.693 4.493 -4.984 1.00 97.94 90 MET A C 1
ATOM 721 O O . MET A 1 90 ? 0.903 4.838 -3.824 1.00 97.94 90 MET A O 1
ATOM 725 N N . CYS A 1 91 ? 0.678 3.218 -5.350 1.00 97.75 91 CYS A N 1
ATOM 726 C CA . CYS A 1 91 ? 1.186 2.141 -4.504 1.00 97.75 91 CYS A CA 1
ATOM 727 C C . CYS A 1 91 ? 1.831 1.047 -5.361 1.00 97.75 91 CYS A C 1
ATOM 729 O O . CYS A 1 91 ? 1.785 1.081 -6.594 1.00 97.75 91 CYS A O 1
ATOM 731 N N . LEU A 1 92 ? 2.463 0.081 -4.704 1.00 97.94 92 LEU A N 1
ATOM 732 C CA . LEU A 1 92 ? 3.009 -1.111 -5.335 1.00 97.94 92 LEU A CA 1
ATOM 733 C C . LEU A 1 92 ? 2.139 -2.319 -5.003 1.00 97.94 92 LEU A C 1
ATOM 735 O O . LEU A 1 92 ? 1.588 -2.426 -3.906 1.00 97.94 92 LEU A O 1
ATOM 739 N N . ARG A 1 93 ? 2.064 -3.265 -5.936 1.00 98.00 93 ARG A N 1
ATOM 740 C CA . ARG A 1 93 ? 1.432 -4.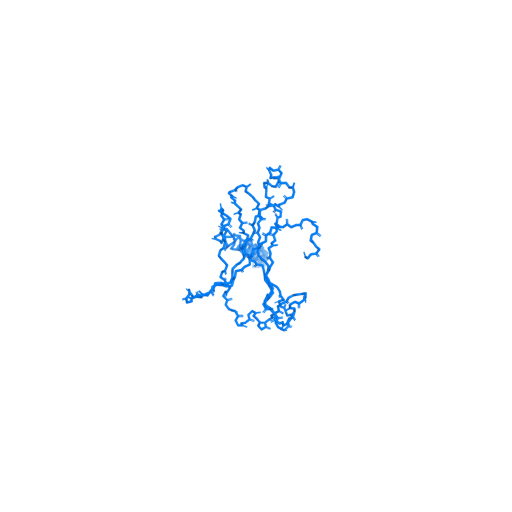569 -5.726 1.00 98.00 93 ARG A CA 1
ATOM 741 C C . ARG A 1 93 ? 2.423 -5.667 -6.071 1.00 98.00 93 ARG A C 1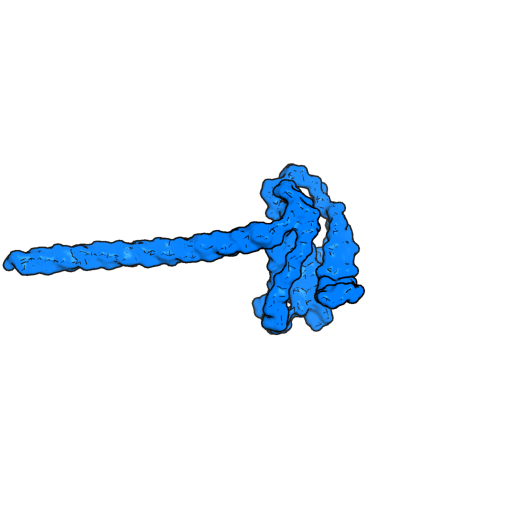
ATOM 743 O O . ARG A 1 93 ? 2.956 -5.683 -7.175 1.00 98.00 93 ARG A O 1
ATOM 750 N N . ILE A 1 94 ? 2.655 -6.592 -5.147 1.00 98.19 94 ILE A N 1
ATOM 751 C CA . ILE A 1 94 ? 3.618 -7.683 -5.331 1.00 98.19 94 ILE A CA 1
ATOM 752 C C . ILE A 1 94 ? 2.943 -9.041 -5.207 1.00 98.19 94 ILE A C 1
ATOM 754 O O . ILE A 1 94 ? 2.115 -9.244 -4.320 1.00 98.19 94 ILE A O 1
ATOM 758 N N . TYR A 1 95 ? 3.353 -9.979 -6.053 1.00 98.19 95 TYR A N 1
ATOM 759 C CA . TYR A 1 95 ? 3.028 -11.395 -5.956 1.00 98.19 95 TYR A CA 1
ATOM 760 C C . TYR A 1 95 ? 4.316 -12.164 -5.696 1.00 98.19 95 TYR A C 1
ATOM 762 O O . TYR A 1 95 ? 5.166 -12.318 -6.577 1.00 98.19 95 TYR A O 1
ATOM 770 N N . LEU A 1 96 ? 4.461 -12.668 -4.469 1.00 97.88 96 LEU A N 1
ATOM 771 C CA . LEU A 1 96 ? 5.673 -13.373 -4.032 1.00 97.88 96 LEU A CA 1
ATOM 772 C C . LEU A 1 96 ? 5.853 -14.746 -4.697 1.00 97.88 96 LEU A C 1
ATOM 774 O O . LEU A 1 96 ? 6.930 -15.333 -4.604 1.00 97.88 96 LEU A O 1
ATOM 778 N N . ASN A 1 97 ? 4.801 -15.253 -5.341 1.00 98.06 97 ASN A N 1
ATOM 779 C CA . ASN A 1 97 ? 4.814 -16.479 -6.134 1.00 98.06 97 ASN A CA 1
ATOM 780 C C . ASN A 1 97 ? 4.386 -16.227 -7.593 1.00 98.06 97 ASN A C 1
ATOM 782 O O . ASN A 1 97 ? 3.857 -17.125 -8.247 1.00 98.06 97 ASN A O 1
ATOM 786 N N . GLY A 1 98 ? 4.579 -14.998 -8.076 1.00 96.94 98 GLY A N 1
ATOM 787 C CA . GLY A 1 98 ? 4.346 -14.604 -9.461 1.00 96.94 98 GLY A CA 1
ATOM 788 C C . GLY A 1 98 ? 2.876 -14.481 -9.863 1.00 96.94 98 GLY A C 1
ATOM 789 O O . GLY A 1 98 ? 1.982 -15.072 -9.256 1.00 96.94 98 GLY A O 1
ATOM 790 N N . ASP A 1 99 ? 2.646 -13.722 -10.925 1.00 96.25 99 ASP A N 1
ATOM 791 C CA . ASP A 1 99 ? 1.353 -13.526 -11.581 1.00 96.25 99 ASP A CA 1
ATOM 792 C C . ASP A 1 99 ? 1.519 -13.596 -13.108 1.00 96.25 99 ASP A C 1
ATOM 794 O O . ASP A 1 99 ? 2.629 -13.441 -13.631 1.00 96.25 99 ASP A O 1
ATOM 798 N N . GLY A 1 100 ? 0.426 -13.858 -13.827 1.00 94.00 100 GLY A N 1
ATOM 799 C CA . GLY A 1 100 ? 0.424 -13.942 -15.291 1.00 94.00 100 GLY A CA 1
ATOM 800 C C . GLY A 1 100 ? 1.472 -14.918 -15.845 1.00 94.00 100 GLY A C 1
ATOM 801 O O . GLY A 1 100 ? 1.532 -16.082 -15.443 1.00 94.00 100 GLY A O 1
ATOM 802 N N . THR A 1 101 ? 2.315 -14.439 -16.763 1.00 94.38 101 THR A N 1
ATOM 803 C CA . THR A 1 101 ? 3.390 -15.226 -17.399 1.00 94.38 101 THR A CA 1
ATOM 804 C C . THR A 1 101 ? 4.484 -15.664 -16.420 1.00 94.38 101 THR A C 1
ATOM 806 O O . THR A 1 101 ? 5.171 -16.651 -16.676 1.00 94.38 101 THR A O 1
ATOM 809 N N . GLY A 1 102 ? 4.630 -14.971 -15.286 1.00 94.44 102 GLY A N 1
ATOM 810 C CA . GLY A 1 102 ? 5.611 -15.271 -14.240 1.00 94.44 102 GLY A CA 1
ATOM 811 C C . GLY A 1 102 ? 5.082 -16.163 -13.115 1.00 94.44 102 GLY A C 1
ATOM 812 O O . GLY A 1 102 ? 5.803 -16.411 -12.144 1.00 94.44 102 GLY A O 1
ATOM 813 N N . ARG A 1 103 ? 3.835 -16.641 -13.201 1.00 96.25 103 ARG A N 1
ATOM 814 C CA . ARG A 1 103 ? 3.188 -17.407 -12.128 1.00 96.25 103 ARG A CA 1
ATOM 815 C C . ARG A 1 103 ? 4.002 -18.645 -11.736 1.00 96.25 103 ARG A C 1
ATOM 817 O O . ARG A 1 103 ? 4.334 -19.481 -12.570 1.00 96.25 103 ARG A O 1
ATOM 824 N N . GLY A 1 104 ? 4.312 -18.761 -10.448 1.00 95.75 104 GLY A N 1
ATOM 825 C CA . GLY A 1 104 ? 5.067 -19.864 -9.848 1.00 95.75 104 GLY A CA 1
ATOM 826 C C . GLY A 1 104 ? 6.571 -19.878 -10.145 1.00 95.75 104 GLY A C 1
ATOM 827 O O . GLY A 1 104 ? 7.272 -20.726 -9.599 1.00 95.75 104 GLY A O 1
ATOM 828 N N . THR A 1 105 ? 7.077 -18.967 -10.982 1.00 97.06 105 THR A N 1
ATOM 829 C CA . THR A 1 105 ? 8.480 -18.970 -11.437 1.00 97.06 105 THR A CA 1
ATOM 830 C C . THR A 1 105 ? 9.228 -17.694 -11.074 1.00 97.06 105 THR A C 1
ATOM 832 O O . THR A 1 105 ? 10.409 -17.753 -10.743 1.00 97.06 105 THR A O 1
ATOM 835 N N . HIS A 1 106 ? 8.542 -16.553 -11.087 1.00 95.50 106 HIS A N 1
ATOM 836 C CA . HIS A 1 106 ? 9.118 -15.242 -10.819 1.00 95.50 106 HIS A CA 1
ATOM 837 C C . HIS A 1 106 ? 8.420 -14.569 -9.639 1.00 95.50 106 HIS A C 1
ATOM 839 O O . HIS A 1 106 ? 7.341 -14.969 -9.203 1.00 95.50 106 HIS A O 1
ATOM 845 N N . LEU A 1 107 ? 9.037 -13.506 -9.136 1.00 96.25 107 LEU A N 1
ATOM 846 C CA . LEU A 1 107 ? 8.336 -12.491 -8.367 1.00 96.25 107 LEU A CA 1
ATOM 847 C C . LEU A 1 107 ? 7.739 -11.493 -9.359 1.00 96.25 107 LEU A C 1
ATOM 849 O O . LEU A 1 107 ? 8.450 -11.009 -10.237 1.00 96.25 107 LEU A O 1
ATOM 853 N N . SER A 1 108 ? 6.458 -11.166 -9.205 1.00 96.56 108 SER A N 1
ATOM 854 C CA . SER A 1 108 ? 5.807 -10.146 -10.035 1.00 96.56 108 SER A CA 1
ATOM 855 C C . SER A 1 108 ? 5.560 -8.894 -9.205 1.00 96.56 108 SER A C 1
ATOM 857 O O . SER A 1 108 ? 4.988 -8.978 -8.117 1.00 96.56 108 SER A O 1
ATOM 859 N N . LEU A 1 109 ? 5.999 -7.742 -9.708 1.00 96.50 109 LEU A N 1
ATOM 860 C CA . LEU A 1 109 ? 5.844 -6.442 -9.064 1.00 96.50 109 LEU A CA 1
ATOM 861 C C . LEU A 1 109 ? 5.170 -5.479 -10.038 1.00 96.50 109 LEU A C 1
ATOM 863 O O . LEU A 1 109 ? 5.602 -5.337 -11.176 1.00 96.50 109 LEU A O 1
ATOM 867 N N . PHE A 1 110 ? 4.127 -4.811 -9.563 1.00 95.00 110 PHE A N 1
ATOM 868 C CA . PHE A 1 110 ? 3.315 -3.891 -10.340 1.00 95.00 110 PHE A CA 1
ATOM 869 C C . PHE A 1 110 ? 3.289 -2.523 -9.674 1.00 95.00 110 PHE A C 1
ATOM 871 O O . PHE A 1 110 ? 3.262 -2.401 -8.446 1.00 95.00 110 PHE A O 1
ATOM 878 N N . PHE A 1 111 ? 3.243 -1.498 -10.512 1.00 96.25 111 PHE A N 1
ATOM 879 C CA . PHE A 1 111 ? 3.000 -0.122 -10.119 1.00 96.25 111 PHE A CA 1
ATOM 880 C C . PHE A 1 111 ? 1.520 0.201 -10.311 1.00 96.25 111 PHE A C 1
ATOM 882 O O . PHE A 1 111 ? 0.943 -0.116 -11.350 1.00 96.25 111 PHE A O 1
ATOM 889 N N . VAL A 1 112 ? 0.911 0.837 -9.316 1.00 96.94 112 VAL A N 1
ATOM 890 C CA . VAL A 1 112 ? -0.517 1.149 -9.316 1.00 96.94 112 VAL A CA 1
ATOM 891 C C . VAL A 1 112 ? -0.690 2.650 -9.145 1.00 96.94 112 VAL A C 1
ATOM 893 O O . VAL A 1 112 ? -0.261 3.218 -8.142 1.00 96.94 112 VAL A O 1
ATOM 896 N N . VAL A 1 113 ? -1.362 3.292 -10.102 1.00 96.81 113 VAL A N 1
ATOM 897 C CA . VAL A 1 113 ? -1.871 4.657 -9.928 1.00 96.81 113 VAL A CA 1
ATOM 898 C C . VAL A 1 113 ? -3.205 4.566 -9.193 1.00 96.81 113 VAL A C 1
ATOM 900 O O . VAL A 1 113 ? -4.123 3.878 -9.636 1.00 96.81 113 VAL A O 1
ATOM 903 N N . MET A 1 114 ? -3.306 5.235 -8.050 1.00 97.25 114 MET A N 1
ATOM 904 C CA . MET A 1 114 ? -4.502 5.262 -7.214 1.00 97.25 114 MET A CA 1
ATOM 905 C C . MET A 1 114 ? -5.258 6.574 -7.417 1.00 97.25 114 MET A C 1
ATOM 907 O O . MET A 1 114 ? -4.664 7.595 -7.754 1.00 97.25 114 MET A O 1
ATOM 911 N N . LYS A 1 115 ? -6.559 6.573 -7.113 1.00 97.75 115 LYS A N 1
ATOM 912 C CA . LYS A 1 115 ? -7.334 7.813 -7.017 1.00 97.75 115 LYS A CA 1
ATOM 913 C C . LYS A 1 115 ? -6.786 8.678 -5.877 1.00 97.75 115 LYS A C 1
ATOM 915 O O . LYS A 1 115 ? -6.824 8.270 -4.710 1.00 97.75 115 LYS A O 1
ATOM 920 N N . GLY A 1 116 ? -6.278 9.854 -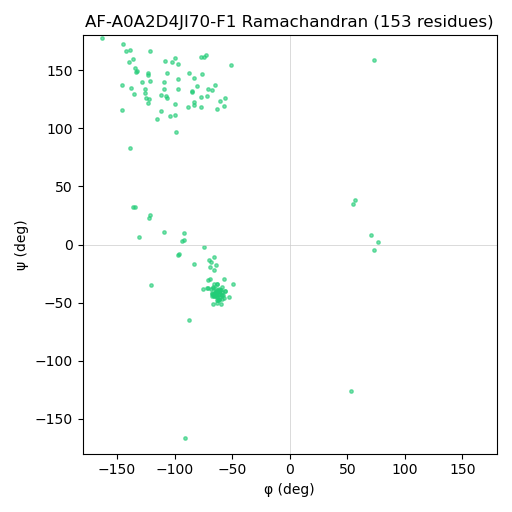6.214 1.00 96.81 116 GLY A N 1
ATOM 921 C CA . GLY A 1 116 ? -5.771 10.854 -5.287 1.00 96.81 116 GLY A CA 1
ATOM 922 C C . GLY A 1 116 ? -6.784 11.976 -5.020 1.00 96.81 116 GLY A C 1
ATOM 923 O O . GLY A 1 116 ? -7.710 12.203 -5.800 1.00 96.81 116 GLY A O 1
ATOM 924 N N . PRO A 1 117 ? -6.624 12.719 -3.911 1.00 97.19 117 PRO A N 1
ATOM 925 C CA . PRO A 1 117 ? -7.496 13.853 -3.595 1.00 97.19 117 PRO A CA 1
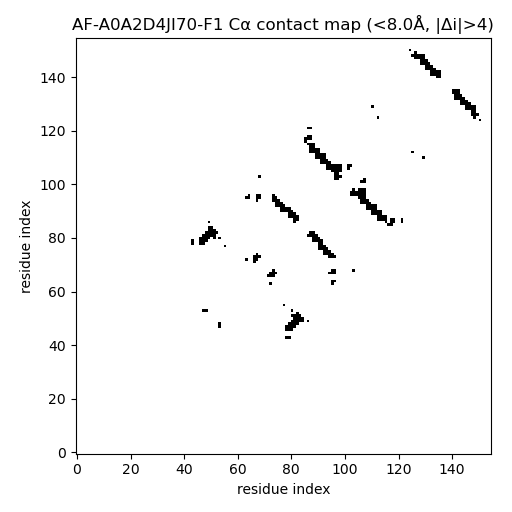ATOM 926 C C . PRO A 1 117 ? -7.301 15.056 -4.535 1.00 97.19 117 PRO A C 1
ATOM 928 O O . PRO A 1 117 ? -8.188 15.897 -4.629 1.00 97.19 117 PRO A O 1
ATOM 931 N N . ASN A 1 118 ? -6.164 15.134 -5.237 1.00 97.50 118 ASN A N 1
ATOM 932 C CA . ASN A 1 118 ? -5.790 16.268 -6.090 1.00 97.50 118 ASN A CA 1
ATOM 933 C C . ASN A 1 118 ? -5.842 15.942 -7.592 1.00 97.50 118 ASN A C 1
ATOM 935 O O . ASN A 1 118 ? -5.365 16.737 -8.396 1.00 97.50 118 ASN A O 1
ATOM 939 N N . ASP A 1 119 ? -6.410 14.797 -7.989 1.00 97.88 119 ASP A N 1
ATOM 940 C CA . ASP A 1 119 ? -6.361 14.299 -9.374 1.00 97.88 119 ASP A CA 1
ATOM 941 C C . ASP A 1 119 ? -6.931 15.287 -10.401 1.00 97.88 119 ASP A C 1
ATOM 943 O O . ASP A 1 119 ? -6.460 15.326 -11.536 1.00 97.88 119 ASP A O 1
ATOM 947 N N . SER A 1 120 ? -7.901 16.117 -10.001 1.00 97.62 120 SER A N 1
ATOM 948 C CA . SER A 1 120 ? -8.501 17.168 -10.836 1.00 97.62 120 SER A CA 1
ATOM 949 C C . SER A 1 120 ? -7.525 18.278 -11.240 1.00 97.62 120 SER A C 1
ATOM 951 O O . SER A 1 120 ? -7.802 19.018 -12.182 1.00 97.62 120 SER A O 1
ATOM 953 N N . LEU A 1 121 ? -6.396 18.402 -10.541 1.00 97.50 121 LEU A N 1
ATOM 954 C CA . LEU A 1 121 ? -5.344 19.383 -10.810 1.00 97.50 121 LEU A CA 1
ATOM 955 C C . LEU A 1 121 ? -4.193 18.793 -11.638 1.00 97.50 121 LEU A C 1
ATOM 957 O O . LEU A 1 121 ? -3.296 19.524 -12.062 1.00 97.50 121 LEU A O 1
ATOM 961 N N . LEU A 1 122 ? -4.184 17.474 -11.838 1.00 97.56 122 LEU A N 1
ATOM 962 C CA . LEU A 1 122 ? -3.083 16.749 -12.462 1.00 97.56 122 LEU A CA 1
ATOM 963 C C . LEU A 1 122 ? -3.344 16.518 -13.951 1.00 97.56 122 LEU A C 1
ATOM 965 O O . LEU A 1 122 ? -4.481 16.499 -14.420 1.00 97.56 122 LEU A O 1
ATOM 969 N N . ARG A 1 123 ? -2.262 16.349 -14.718 1.00 96.69 123 ARG A N 1
ATOM 970 C CA . ARG A 1 123 ? -2.364 16.022 -16.143 1.00 96.69 123 ARG A CA 1
ATOM 971 C C . ARG A 1 123 ? -2.623 14.531 -16.302 1.00 96.69 123 ARG A C 1
ATOM 973 O O . ARG A 1 123 ? -1.952 13.713 -15.690 1.00 96.69 123 ARG A O 1
ATOM 980 N N . TRP A 1 124 ? -3.540 14.179 -17.186 1.00 96.00 124 TRP A N 1
ATOM 981 C CA . TRP A 1 124 ? -3.837 12.786 -17.496 1.00 96.00 124 TRP A CA 1
ATOM 982 C C . TRP A 1 124 ? -3.652 12.523 -18.995 1.00 96.00 124 TRP A C 1
ATOM 984 O O . TRP A 1 124 ? -3.892 13.435 -19.792 1.00 96.00 124 TRP A O 1
ATOM 994 N N . PRO A 1 125 ? -3.222 11.309 -19.396 1.00 95.31 125 PRO A N 1
ATOM 995 C CA . PRO A 1 125 ? -2.882 10.158 -18.548 1.00 95.31 125 PRO A CA 1
ATOM 996 C C . PRO A 1 125 ? -1.557 10.339 -17.782 1.00 95.31 125 PRO A C 1
ATOM 998 O O . PRO A 1 125 ? -0.738 11.194 -18.124 1.00 95.31 125 PRO A O 1
ATOM 1001 N N . PHE A 1 126 ? -1.337 9.522 -16.747 1.00 95.06 126 PHE A N 1
ATOM 1002 C CA . PHE A 1 126 ? -0.053 9.475 -16.041 1.00 95.06 126 PHE A CA 1
ATOM 1003 C C . PHE A 1 126 ? 1.064 9.068 -17.018 1.00 95.06 126 PHE A C 1
ATOM 1005 O O . PHE A 1 126 ? 0.985 8.010 -17.634 1.00 95.06 126 PHE A O 1
ATOM 1012 N N . ASN A 1 127 ? 2.110 9.891 -17.150 1.00 94.38 127 ASN A N 1
ATOM 1013 C CA . ASN A 1 127 ? 3.198 9.687 -18.123 1.00 94.38 127 ASN A CA 1
ATOM 1014 C C . ASN A 1 127 ? 4.596 9.935 -17.516 1.00 94.38 127 ASN A C 1
ATOM 1016 O O . ASN A 1 127 ? 5.525 10.427 -18.167 1.00 94.38 127 ASN A O 1
ATOM 1020 N N . GLN A 1 128 ? 4.764 9.635 -16.228 1.00 94.00 128 GLN A N 1
ATOM 1021 C CA . GLN A 1 128 ? 6.070 9.727 -15.574 1.00 94.00 128 GLN A CA 1
ATOM 1022 C C . GLN A 1 128 ? 6.841 8.413 -15.739 1.00 94.00 128 GLN A C 1
ATOM 1024 O O . GLN A 1 128 ? 6.248 7.339 -15.788 1.00 94.00 128 GLN A O 1
ATOM 1029 N N . LYS A 1 129 ? 8.176 8.488 -15.823 1.00 95.62 129 LYS A N 1
ATOM 1030 C CA . LYS A 1 129 ? 9.030 7.291 -15.798 1.00 95.62 129 LYS A CA 1
ATOM 1031 C C . LYS A 1 129 ? 8.950 6.653 -14.410 1.00 95.62 129 LYS A C 1
ATOM 1033 O O . LYS A 1 129 ? 9.114 7.352 -13.414 1.00 95.62 129 LYS A O 1
ATOM 1038 N N . VAL A 1 130 ? 8.750 5.343 -14.372 1.00 96.81 130 VAL A N 1
ATOM 1039 C CA . VAL A 1 130 ? 8.743 4.518 -13.163 1.00 96.81 130 VAL A CA 1
ATOM 1040 C C . VAL A 1 130 ? 9.993 3.648 -13.176 1.00 96.81 130 VAL A C 1
ATOM 1042 O O . VAL A 1 130 ? 10.318 3.051 -14.200 1.00 96.81 130 VAL A O 1
ATOM 1045 N N . THR A 1 131 ? 10.688 3.578 -12.043 1.00 97.50 131 THR A N 1
ATOM 1046 C CA . THR A 1 131 ? 11.821 2.671 -11.833 1.00 97.50 131 THR A CA 1
ATOM 1047 C C . THR A 1 131 ? 11.503 1.789 -10.633 1.00 97.50 131 THR A C 1
ATOM 1049 O O . THR A 1 131 ? 11.207 2.302 -9.555 1.00 97.50 131 THR A O 1
ATOM 1052 N N . LEU A 1 132 ? 11.559 0.475 -10.818 1.00 96.75 132 LEU A N 1
ATOM 1053 C CA . LEU A 1 132 ? 11.360 -0.530 -9.783 1.00 96.75 132 LEU A CA 1
ATOM 1054 C C . LEU A 1 132 ? 12.697 -1.200 -9.473 1.00 96.75 132 LEU A C 1
ATOM 1056 O O . LEU A 1 132 ? 13.487 -1.471 -10.376 1.00 96.75 132 LEU A O 1
ATOM 1060 N N . MET A 1 133 ? 12.953 -1.456 -8.191 1.00 96.50 133 MET A N 1
ATOM 1061 C CA . MET A 1 133 ? 14.203 -2.064 -7.746 1.00 96.50 133 MET A CA 1
ATOM 1062 C C . MET A 1 133 ? 13.945 -3.124 -6.680 1.00 96.50 133 MET A C 1
ATOM 1064 O O . MET A 1 133 ? 13.218 -2.876 -5.715 1.00 96.50 133 MET A O 1
ATOM 1068 N N . LEU A 1 134 ? 14.593 -4.278 -6.820 1.00 96.69 134 LEU A N 1
ATOM 1069 C CA . LEU A 1 134 ? 14.800 -5.220 -5.725 1.00 96.69 134 LEU A CA 1
ATOM 1070 C C . LEU A 1 134 ? 16.219 -5.016 -5.188 1.00 96.69 134 LEU A C 1
ATOM 1072 O O . LEU A 1 134 ? 17.205 -5.303 -5.869 1.00 96.69 134 LEU A O 1
ATOM 1076 N N . LEU A 1 135 ? 16.304 -4.492 -3.966 1.00 96.81 135 LEU A N 1
ATOM 1077 C CA . LEU A 1 135 ? 17.571 -4.135 -3.337 1.00 96.81 135 LEU A CA 1
ATOM 1078 C C . LEU A 1 135 ? 18.306 -5.375 -2.820 1.00 96.81 135 LEU A C 1
ATOM 1080 O O . LEU A 1 135 ? 17.781 -6.143 -2.013 1.00 96.81 135 LEU A O 1
ATOM 1084 N N . ASP A 1 136 ? 19.560 -5.512 -3.237 1.00 95.75 136 ASP A N 1
ATOM 1085 C CA . ASP A 1 136 ? 20.535 -6.390 -2.595 1.00 95.75 136 ASP A CA 1
ATOM 1086 C C . ASP A 1 136 ? 21.050 -5.726 -1.313 1.00 95.75 136 ASP A C 1
ATOM 1088 O O . ASP A 1 136 ? 21.663 -4.658 -1.351 1.00 95.75 136 ASP A O 1
ATOM 1092 N N . GLN A 1 137 ? 20.819 -6.375 -0.172 1.00 94.56 137 GLN A N 1
ATOM 1093 C CA . GLN A 1 137 ? 21.198 -5.869 1.150 1.00 94.56 137 GLN A CA 1
ATOM 1094 C C . GLN A 1 137 ? 22.717 -5.836 1.377 1.00 94.56 137 GLN A C 1
ATOM 1096 O O . GLN A 1 137 ? 23.173 -5.154 2.291 1.00 94.56 137 GLN A O 1
ATOM 1101 N N . ASN A 1 138 ? 23.504 -6.527 0.544 1.00 96.00 138 ASN A N 1
ATOM 1102 C CA . ASN A 1 138 ? 24.968 -6.436 0.546 1.00 96.00 138 ASN A CA 1
ATOM 1103 C C . ASN A 1 138 ? 25.497 -5.368 -0.419 1.00 96.00 138 ASN A C 1
ATOM 1105 O O . ASN A 1 138 ? 26.712 -5.247 -0.584 1.00 96.00 138 ASN A O 1
ATOM 1109 N N . ASN A 1 139 ? 24.596 -4.620 -1.065 1.00 89.12 139 ASN A N 1
ATOM 1110 C CA . ASN A 1 139 ? 24.909 -3.532 -1.982 1.00 89.12 139 ASN A CA 1
ATOM 1111 C C . ASN A 1 139 ? 25.839 -3.945 -3.140 1.00 89.12 139 ASN A C 1
ATOM 1113 O O . ASN A 1 139 ? 26.689 -3.155 -3.551 1.00 89.12 139 ASN A O 1
ATOM 1117 N N . ARG A 1 140 ? 25.718 -5.187 -3.640 1.00 92.94 140 ARG A N 1
ATOM 1118 C CA . ARG A 1 140 ? 26.523 -5.667 -4.773 1.00 92.94 140 ARG A CA 1
ATOM 1119 C C . ARG A 1 140 ? 25.844 -5.325 -6.086 1.00 92.94 140 ARG A C 1
ATOM 1121 O O . ARG A 1 140 ? 26.368 -4.528 -6.854 1.00 92.94 140 ARG A O 1
ATOM 1128 N N . GLU A 1 141 ? 24.674 -5.909 -6.322 1.00 93.88 141 GLU A N 1
ATOM 1129 C CA . GLU A 1 141 ? 23.936 -5.723 -7.568 1.00 93.88 141 GLU A CA 1
ATOM 1130 C C . GLU A 1 141 ? 22.433 -5.738 -7.295 1.00 93.88 141 GLU A C 1
ATOM 1132 O O . GLU A 1 141 ? 21.866 -6.727 -6.836 1.00 93.88 141 GLU A O 1
ATOM 1137 N N . HIS A 1 142 ? 21.782 -4.604 -7.539 1.00 94.38 142 HIS A N 1
ATOM 1138 C CA . HIS A 1 142 ? 20.331 -4.496 -7.455 1.00 94.38 142 HIS A CA 1
ATOM 1139 C C . HIS A 1 142 ? 19.699 -4.976 -8.760 1.00 94.38 142 HIS A C 1
ATOM 1141 O O . HIS A 1 142 ? 20.201 -4.672 -9.841 1.00 94.38 142 HIS A O 1
ATOM 1147 N N . VAL A 1 143 ? 18.554 -5.651 -8.671 1.00 95.12 143 VAL A N 1
ATOM 1148 C CA . VAL A 1 143 ? 17.735 -5.921 -9.859 1.00 95.12 143 VAL A CA 1
ATOM 1149 C C . VAL A 1 143 ? 16.889 -4.683 -10.116 1.00 95.12 143 VAL A C 1
ATOM 1151 O O . VAL A 1 143 ? 16.121 -4.279 -9.243 1.00 95.12 143 VAL A O 1
ATOM 1154 N N . ILE A 1 144 ? 17.048 -4.066 -11.286 1.00 95.25 144 ILE A N 1
ATOM 1155 C CA . ILE A 1 144 ? 16.409 -2.796 -11.640 1.00 95.25 144 ILE A CA 1
ATOM 1156 C C . ILE A 1 144 ? 15.650 -2.972 -12.949 1.00 95.25 144 ILE A C 1
ATOM 1158 O O . ILE A 1 144 ? 16.201 -3.487 -13.919 1.00 95.25 144 ILE A O 1
ATOM 1162 N N . ASP A 1 145 ? 14.417 -2.483 -12.982 1.00 94.00 145 ASP A N 1
ATOM 1163 C CA . ASP A 1 145 ? 13.643 -2.339 -14.210 1.00 94.00 145 ASP A CA 1
ATOM 1164 C C . ASP A 1 145 ? 12.994 -0.953 -14.257 1.00 94.00 145 ASP A C 1
ATOM 1166 O O . ASP A 1 145 ? 12.690 -0.354 -13.221 1.00 94.00 145 ASP A O 1
ATOM 1170 N N . ALA A 1 146 ? 12.817 -0.397 -15.451 1.00 94.06 146 ALA A N 1
ATOM 1171 C CA . ALA A 1 146 ? 12.226 0.921 -15.610 1.00 94.06 146 ALA A CA 1
ATOM 1172 C C . ALA A 1 146 ? 11.391 1.023 -16.878 1.00 94.06 146 ALA A C 1
ATOM 1174 O O . ALA A 1 146 ? 11.821 0.647 -17.966 1.00 94.06 146 ALA A O 1
ATOM 1175 N N . PHE A 1 147 ? 10.231 1.654 -16.751 1.00 92.25 147 PHE A N 1
ATOM 1176 C CA . PHE A 1 147 ? 9.295 1.826 -17.851 1.00 92.25 147 PHE A CA 1
ATOM 1177 C C . PHE A 1 147 ? 8.614 3.195 -17.791 1.00 92.25 147 PHE A C 1
ATOM 1179 O O . PHE A 1 147 ? 8.688 3.926 -16.801 1.00 92.25 147 PHE A O 1
ATOM 1186 N N . ARG A 1 148 ? 7.953 3.573 -18.883 1.00 90.31 148 ARG A N 1
ATOM 1187 C CA . ARG A 1 148 ? 6.974 4.664 -18.904 1.00 90.31 148 ARG A CA 1
ATOM 1188 C C . ARG A 1 148 ? 5.606 4.034 -19.137 1.00 90.31 148 ARG A C 1
ATOM 1190 O O . ARG A 1 148 ? 5.512 3.237 -20.066 1.00 90.31 148 ARG A O 1
ATOM 1197 N N . PRO A 1 149 ? 4.584 4.339 -18.320 1.00 83.31 149 PRO A N 1
ATOM 1198 C CA . PRO A 1 149 ? 3.254 3.789 -18.533 1.00 83.31 149 PRO A CA 1
ATOM 1199 C C . PRO A 1 149 ? 2.749 4.148 -19.928 1.00 83.31 149 PRO A C 1
ATOM 1201 O O . PRO A 1 149 ? 2.639 5.322 -20.278 1.00 83.31 149 PRO A O 1
ATOM 1204 N N . ASP A 1 150 ? 2.492 3.118 -20.723 1.00 77.88 150 ASP A N 1
ATOM 1205 C CA . ASP A 1 150 ? 1.922 3.235 -22.055 1.00 77.88 150 ASP A CA 1
ATOM 1206 C C . ASP A 1 150 ? 0.427 2.932 -21.957 1.00 77.88 150 ASP A C 1
ATOM 1208 O O . ASP A 1 150 ? 0.032 1.847 -21.532 1.00 77.88 150 ASP A O 1
ATOM 1212 N N . VAL A 1 151 ? -0.409 3.892 -22.352 1.00 70.69 151 VAL A N 1
ATOM 1213 C CA . VAL A 1 151 ? -1.874 3.747 -22.347 1.00 70.69 151 VAL A CA 1
ATOM 1214 C C . VAL A 1 151 ? -2.386 2.691 -23.329 1.00 70.69 151 VAL A C 1
ATOM 1216 O O . VAL A 1 151 ? -3.563 2.343 -23.279 1.00 70.69 151 VAL A O 1
ATOM 1219 N N . THR A 1 152 ? -1.528 2.190 -24.219 1.00 70.00 152 THR A N 1
ATOM 1220 C CA . THR A 1 152 ? -1.844 1.105 -25.156 1.00 70.00 152 THR A CA 1
ATOM 1221 C C . THR A 1 152 ? -1.407 -0.275 -24.656 1.00 70.00 152 THR A C 1
ATOM 1223 O O . THR A 1 152 ? -1.777 -1.286 -25.253 1.00 70.00 152 THR A O 1
ATOM 1226 N N . SER A 1 153 ? -0.664 -0.343 -23.545 1.00 65.12 153 SER A N 1
ATOM 1227 C CA . SER A 1 153 ? -0.249 -1.607 -22.934 1.00 65.12 153 SER A CA 1
ATOM 1228 C C . SER A 1 153 ? -1.440 -2.297 -22.264 1.00 65.12 153 SER A C 1
ATOM 1230 O O . SER A 1 153 ? -2.126 -1.703 -21.437 1.00 65.12 153 SER A O 1
ATOM 1232 N N . THR A 1 154 ? -1.668 -3.569 -22.594 1.00 52.62 154 THR A N 1
ATOM 1233 C CA . THR A 1 154 ? -2.777 -4.391 -22.068 1.00 52.62 154 THR A CA 1
ATOM 1234 C C . THR A 1 154 ? -2.420 -5.194 -20.810 1.00 52.62 154 THR A C 1
ATOM 1236 O O . THR A 1 154 ? -3.170 -6.096 -20.442 1.00 52.62 154 THR A O 1
ATOM 1239 N N . SER A 1 155 ? -1.254 -4.930 -20.214 1.00 52.69 155 SER A N 1
ATOM 1240 C CA . SER A 1 155 ? -0.721 -5.649 -19.044 1.00 52.69 155 SER A CA 1
ATOM 1241 C C . SER A 1 155 ? -1.326 -5.191 -17.723 1.00 52.69 155 SER A C 1
ATOM 1243 O O . SER A 1 155 ? -1.484 -3.962 -17.549 1.00 52.69 155 SER A O 1
#

Sequence (155 aa):
EAASRQHRLDQEKIEALGAKVRQLERSIALKDLALAEMEHTIQEIEAASYDGIFIWKISDFARKRQEAVAGRSPAIFSPAFYTNKYGYKMCLRIYLNGDGTGRGTHLSLFFVVMKGPNDSLLRWPFNQKVTLMLLDQNNREHVIDAFRPDVTSTS

InterPro domains:
  IPR002083 MATH/TRAF domain [PS50144] (51-155)
  IPR002083 MATH/TRAF domain [SM00061] (56-152)
  IPR008974 TRAF-like [G3DSA:2.60.210.10] (30-155)
  IPR032070 TNF receptor-associated factor, BIRC3 binding domain [PF16673] (1-30)
  IPR049342 TRAF1-6, MATH domain [PF21355] (75-154)

Foldseek 3Di:
DVVVVVVVVVVVVVVVVVVVVVVVVVVVVVVVVVVVVVVVVVVLVVQEEAQLDHDDDDPPLVVQLVCCVVVNDQKDKDRWYANHPLGWIKIKMWGSQDDDPCHNPDIDIDIGTDDDPNVVVDDPDQFDKD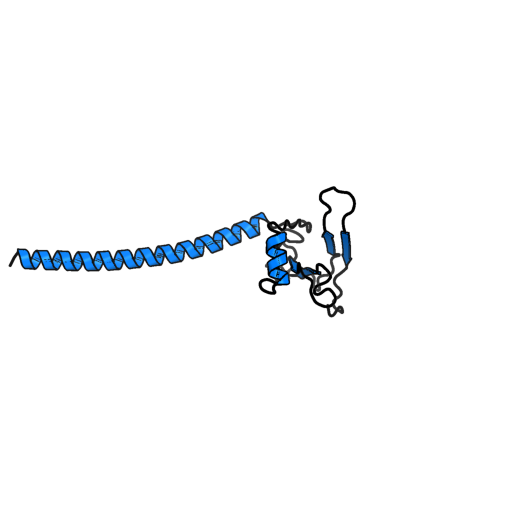KDWDDDPVRDDIDIDIDTDDPPDPD

Solvent-accessible surface area (backbone atoms only — not comparable to full-atom values): 9097 Å² total; per-residue (Å²): 110,71,67,62,54,51,53,50,55,52,50,55,48,52,52,53,49,51,54,49,50,55,51,48,54,52,52,48,56,56,47,55,52,52,48,55,54,47,54,51,50,51,55,37,58,75,64,40,36,51,71,60,64,83,86,87,85,76,78,64,52,71,61,53,32,51,33,16,67,70,62,77,46,47,64,48,73,52,60,47,32,18,53,27,94,71,39,59,28,28,32,40,41,38,16,69,31,20,50,81,96,34,49,75,78,34,73,35,78,43,83,41,84,46,95,37,98,38,55,92,79,53,76,79,75,74,72,60,78,46,74,50,73,51,80,38,94,82,72,78,67,62,52,73,51,72,50,59,64,54,94,84,61,91,124

Mean predicted aligned error: 5.92 Å

pLDDT: mean 94.32, std 7.27, range [52.62, 98.5]

Nearest PDB structures (foldseek):
  1czz-assembly1_C  TM=9.635E-01  e=1.100E-19  Homo sapiens
  8t5q-assembly2_F  TM=9.782E-01  e=7.477E-18  Homo sapiens
  1ca9-assembly2_D  TM=9.056E-01  e=1.282E-18  Homo sapiens
  1d0a-assembly1_A  TM=9.802E-01  e=3.610E-17  Homo sapiens
  5h10-assembly1_A  TM=9.268E-01  e=1.483E-15  Homo sapiens